Protein AF-A0A967HI74-F1 (afdb_monomer)

Mean predicted aligned error: 3.28 Å

Nearest PDB structures (foldseek):
  4gaa-assembly1_B  TM=8.860E-01  e=4.693E-04  Xenopus laevis
  6iff-assembly2_B  TM=8.353E-01  e=1.347E-01  Deinococcus radiodurans R1 = ATCC 13939 = DSM 20539
  6ifg-assembly1_A  TM=8.290E-01  e=1.758E-01  Deinococcus radiodurans R1 = ATCC 13939 = DSM 20539
  6kp0-assembly1_A  TM=6.568E-01  e=1.260E-01  Deinococcus radiodurans R1 = ATCC 13939 = DSM 20539
  6koy-assembly1_A  TM=6.801E-01  e=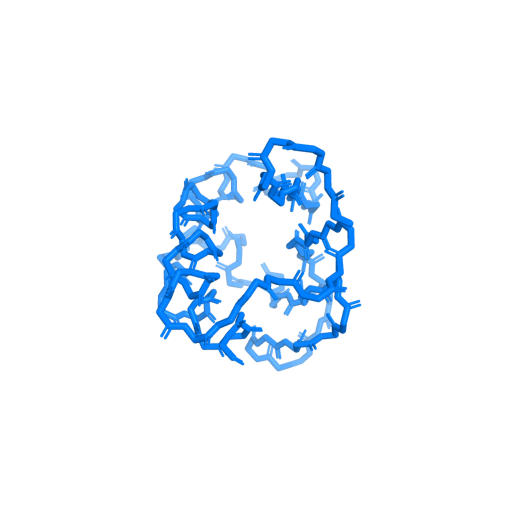1.539E-01  Deinococcus radiodurans R1 = ATCC 13939 = DSM 20539

Radius of gyration: 12.45 Å; Cα contacts (8 Å, |Δi|>4): 142; chains: 1; bounding box: 30×26×29 Å

Foldseek 3Di:
DPPVLAAAEEEAADPVLVVLRCQQCVCLRVLLVVCCVVPHRQPDNHAYEYEDCDPDQWAQPRRYIYGHNCCSSVSDNCPVVSNVSND

Structure (mmCIF, N/CA/C/O backbone):
data_AF-A0A967HI74-F1
#
_entry.id   AF-A0A967HI74-F1
#
loop_
_atom_site.group_PDB
_atom_site.id
_atom_site.type_symbol
_atom_site.label_atom_id
_atom_site.label_alt_id
_atom_site.label_comp_id
_atom_site.label_asym_id
_atom_site.label_entity_id
_atom_site.label_seq_id
_atom_site.pdbx_PDB_ins_code
_atom_site.Cartn_x
_atom_site.Cartn_y
_atom_site.Cartn_z
_atom_site.occupancy
_atom_site.B_iso_or_equiv
_atom_site.auth_seq_id
_atom_site.auth_comp_id
_atom_site.auth_asym_id
_atom_site.auth_atom_id
_atom_site.pdbx_PDB_model_num
ATOM 1 N N . LEU A 1 1 ? -6.408 6.096 16.657 1.00 57.41 1 LEU A N 1
ATOM 2 C CA . LEU A 1 1 ? -7.104 6.411 15.391 1.00 57.41 1 LEU A CA 1
ATOM 3 C C . LEU A 1 1 ? -7.214 7.917 15.260 1.00 57.41 1 LEU A C 1
ATOM 5 O O . LEU A 1 1 ? -7.438 8.574 16.274 1.00 57.41 1 LEU A O 1
ATOM 9 N N . ARG A 1 2 ? -6.972 8.464 14.064 1.00 62.00 2 ARG A N 1
ATOM 10 C CA . ARG A 1 2 ? -7.131 9.904 13.843 1.00 62.00 2 ARG A CA 1
ATOM 11 C C . ARG A 1 2 ? -8.596 10.313 14.080 1.00 62.00 2 ARG A C 1
ATOM 13 O O . ARG A 1 2 ? -9.481 9.478 13.890 1.00 62.00 2 ARG A O 1
ATOM 20 N N . PRO A 1 3 ? -8.863 11.558 14.515 1.00 60.25 3 PRO A N 1
ATOM 21 C CA . PRO A 1 3 ? -10.220 12.011 14.844 1.00 60.25 3 PRO A CA 1
ATOM 22 C C . PRO A 1 3 ? -11.206 11.932 13.671 1.00 60.25 3 PRO A C 1
ATOM 24 O O . PRO A 1 3 ? -12.410 11.872 13.884 1.00 60.25 3 PRO A O 1
ATOM 27 N N . ASP A 1 4 ? -10.689 11.940 12.443 1.00 72.19 4 ASP A N 1
ATOM 28 C CA . ASP A 1 4 ? -11.429 11.861 11.184 1.00 72.19 4 ASP A CA 1
ATOM 29 C C . ASP A 1 4 ? -11.702 10.417 10.721 1.00 72.19 4 ASP A C 1
ATOM 31 O O . ASP A 1 4 ? -12.336 10.220 9.688 1.00 72.19 4 ASP A O 1
ATOM 35 N N . GLY A 1 5 ? -11.233 9.402 11.459 1.00 71.31 5 GLY A N 1
ATOM 36 C CA . GLY A 1 5 ? -11.396 7.991 11.094 1.00 71.31 5 GLY A CA 1
ATOM 37 C C . GLY A 1 5 ? -10.595 7.566 9.858 1.00 71.31 5 GLY A C 1
ATOM 38 O O . GLY A 1 5 ? -10.737 6.432 9.408 1.00 71.31 5 GLY A O 1
ATOM 39 N N . CYS A 1 6 ? -9.746 8.446 9.322 1.00 83.19 6 CYS A N 1
ATOM 40 C CA . CYS A 1 6 ? -8.940 8.171 8.143 1.00 83.19 6 CYS A CA 1
ATOM 41 C C . CYS A 1 6 ? -7.665 7.413 8.532 1.00 83.19 6 CYS A C 1
ATOM 43 O O . CYS A 1 6 ? -6.938 7.813 9.449 1.00 83.19 6 CYS A O 1
ATOM 45 N N . VAL A 1 7 ? -7.384 6.327 7.811 1.00 91.56 7 VAL A N 1
ATOM 46 C CA . VAL A 1 7 ? -6.129 5.578 7.918 1.00 91.56 7 VAL A CA 1
ATOM 47 C C . VAL A 1 7 ? -5.164 6.142 6.874 1.00 91.56 7 VAL A C 1
ATOM 49 O O . VAL A 1 7 ? -5.433 6.024 5.680 1.00 91.56 7 VAL A O 1
ATOM 52 N N . PRO A 1 8 ? -4.042 6.762 7.273 1.00 95.00 8 PRO A N 1
ATOM 53 C CA . PRO A 1 8 ? -2.980 7.129 6.350 1.00 95.00 8 PRO A CA 1
ATOM 54 C C . PRO A 1 8 ? -2.463 5.893 5.612 1.00 95.00 8 PRO A C 1
ATOM 56 O O . PRO A 1 8 ? -2.045 4.918 6.239 1.00 95.00 8 PRO A O 1
ATOM 59 N N . VAL A 1 9 ? -2.469 5.960 4.284 1.00 96.62 9 VAL A N 1
ATOM 60 C CA . VAL A 1 9 ? -1.925 4.925 3.404 1.00 96.62 9 VAL A CA 1
ATOM 61 C C . VAL A 1 9 ? -0.730 5.500 2.655 1.00 96.62 9 VAL A C 1
ATOM 63 O O . VAL A 1 9 ? -0.805 6.600 2.106 1.00 96.62 9 VAL A O 1
ATOM 66 N N . SER A 1 10 ? 0.385 4.771 2.644 1.00 97.62 10 SER A N 1
ATOM 67 C CA . SER A 1 10 ? 1.606 5.172 1.935 1.00 97.62 10 SER A CA 1
ATOM 68 C C . SER A 1 10 ? 2.136 4.054 1.046 1.00 97.62 10 SER A C 1
ATOM 70 O O . SER A 1 10 ? 1.879 2.878 1.292 1.00 97.62 10 SER A O 1
ATOM 72 N N . VAL A 1 11 ? 2.889 4.419 0.008 1.00 97.62 11 VAL A N 1
ATOM 73 C CA . VAL A 1 11 ? 3.517 3.475 -0.923 1.00 97.62 11 VAL A CA 1
ATOM 74 C C . VAL A 1 11 ? 5.015 3.745 -0.965 1.00 97.62 11 VAL A C 1
ATOM 76 O O . VAL A 1 11 ? 5.440 4.864 -1.244 1.00 97.62 11 VAL A O 1
AT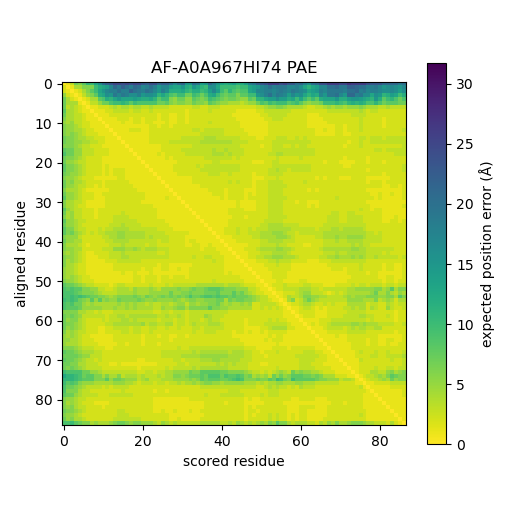OM 79 N N . TRP A 1 12 ? 5.808 2.707 -0.723 1.00 97.88 12 TRP A N 1
ATOM 80 C CA . TRP A 1 12 ? 7.265 2.740 -0.762 1.00 97.88 12 TRP A CA 1
ATOM 81 C C . TRP A 1 12 ? 7.745 1.803 -1.861 1.00 97.88 12 TRP A C 1
ATOM 83 O O . TRP A 1 12 ? 7.606 0.586 -1.758 1.00 97.88 12 TRP A O 1
ATOM 93 N N . SER A 1 13 ? 8.297 2.371 -2.927 1.00 97.69 13 SER A N 1
ATOM 94 C CA . SER A 1 13 ? 8.817 1.617 -4.066 1.00 97.69 13 SER A CA 1
ATOM 95 C C . SER A 1 13 ? 10.294 1.903 -4.289 1.00 97.69 13 SER A C 1
ATOM 97 O O . SER A 1 13 ? 10.832 2.912 -3.825 1.00 97.69 13 SER A O 1
ATOM 99 N N . PHE A 1 14 ? 10.949 1.058 -5.080 1.00 97.25 14 PHE A N 1
ATOM 100 C CA . PHE A 1 14 ? 12.227 1.442 -5.658 1.00 97.25 14 PHE A CA 1
ATOM 101 C C . PHE A 1 14 ? 12.027 2.642 -6.600 1.00 97.25 14 PHE A C 1
ATOM 103 O O . PHE A 1 14 ? 10.981 2.735 -7.256 1.00 97.25 14 PHE A O 1
ATOM 110 N N . PRO A 1 15 ? 13.004 3.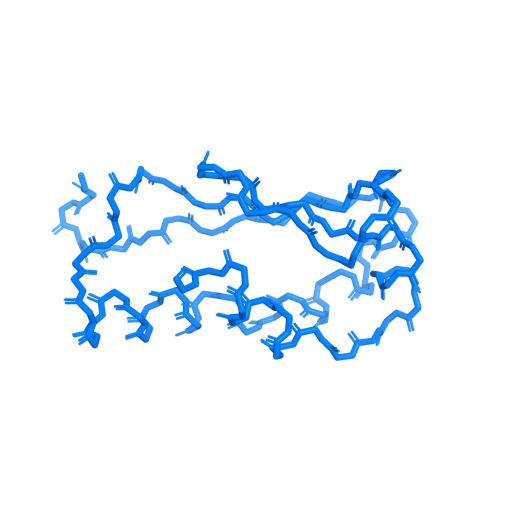567 -6.701 1.00 97.00 15 PRO A N 1
ATOM 111 C CA . PRO A 1 15 ? 12.858 4.762 -7.533 1.00 97.00 15 PRO A CA 1
ATOM 112 C C . PRO A 1 15 ? 12.466 4.481 -8.997 1.00 97.00 15 PRO A C 1
ATOM 114 O O . PRO A 1 15 ? 11.553 5.155 -9.487 1.00 97.00 15 PRO A O 1
ATOM 117 N N . PRO A 1 16 ? 13.057 3.476 -9.687 1.00 97.31 16 PRO A N 1
ATOM 118 C CA . PRO A 1 16 ? 12.697 3.161 -11.073 1.00 97.31 16 PRO A CA 1
ATOM 119 C C . PRO A 1 16 ? 11.245 2.700 -11.249 1.00 97.31 16 PRO A C 1
ATOM 121 O O . PRO A 1 16 ? 10.660 2.905 -12.309 1.00 97.31 16 PRO A O 1
ATOM 124 N N . ASP A 1 17 ? 10.651 2.121 -10.205 1.00 97.38 17 ASP A N 1
ATOM 125 C CA . ASP A 1 17 ? 9.330 1.492 -10.262 1.00 97.38 17 ASP A CA 1
ATOM 126 C C . ASP A 1 17 ? 8.207 2.418 -9.775 1.00 97.38 17 ASP A C 1
ATOM 128 O O . ASP A 1 17 ? 7.039 2.038 -9.811 1.00 97.38 17 ASP A O 1
ATOM 132 N N . SER A 1 18 ? 8.527 3.644 -9.350 1.00 95.69 18 SER A N 1
ATOM 133 C CA . SER A 1 18 ? 7.577 4.603 -8.759 1.00 95.69 18 SER A CA 1
ATOM 134 C C . SER A 1 18 ? 6.319 4.835 -9.601 1.00 95.69 18 SER A C 1
ATOM 136 O O . SER A 1 18 ? 5.209 4.836 -9.071 1.00 95.69 18 SER A O 1
ATOM 138 N N . GLY A 1 19 ? 6.455 4.949 -10.924 1.00 96.31 19 GLY A N 1
ATOM 139 C CA . GLY A 1 19 ? 5.307 5.093 -11.823 1.00 96.31 19 GLY A CA 1
ATOM 140 C C . GLY A 1 19 ? 4.427 3.838 -11.897 1.00 96.31 19 GLY A C 1
ATOM 141 O O . GLY A 1 19 ? 3.205 3.947 -11.991 1.00 96.31 19 GLY A O 1
ATOM 142 N N . ALA A 1 20 ? 5.028 2.645 -11.856 1.00 96.31 20 ALA A N 1
ATOM 143 C CA . ALA A 1 20 ? 4.289 1.384 -11.840 1.00 96.31 20 ALA A CA 1
ATOM 144 C C . ALA A 1 20 ? 3.615 1.153 -10.482 1.00 96.31 20 ALA A C 1
ATOM 146 O O . ALA A 1 20 ? 2.445 0.771 -10.442 1.00 96.31 20 ALA A O 1
ATOM 147 N N . ALA A 1 21 ? 4.308 1.471 -9.388 1.00 96.31 21 ALA A N 1
ATOM 148 C CA . ALA A 1 21 ? 3.771 1.433 -8.037 1.00 96.31 21 ALA A CA 1
ATOM 149 C C . ALA A 1 21 ? 2.568 2.375 -7.886 1.00 96.31 21 ALA A C 1
ATOM 151 O O . ALA A 1 21 ? 1.508 1.932 -7.458 1.00 96.31 21 ALA A O 1
ATOM 152 N N . ALA A 1 22 ? 2.679 3.632 -8.329 1.00 94.94 22 ALA A N 1
ATOM 153 C CA . ALA A 1 22 ? 1.581 4.597 -8.255 1.00 94.94 22 ALA A CA 1
ATOM 154 C C . ALA A 1 22 ? 0.295 4.086 -8.929 1.00 94.94 22 ALA A C 1
ATOM 156 O O . ALA A 1 22 ? -0.794 4.284 -8.402 1.00 94.94 22 ALA A O 1
ATOM 157 N N . ARG A 1 23 ? 0.417 3.387 -10.066 1.00 95.12 23 ARG A N 1
ATOM 158 C CA . ARG A 1 23 ? -0.732 2.756 -10.736 1.00 95.12 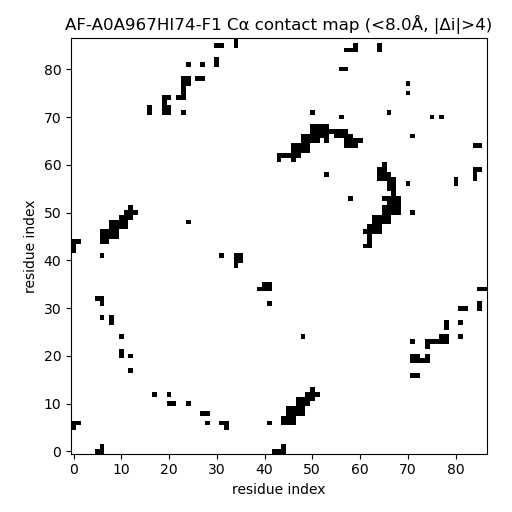23 ARG A CA 1
ATOM 159 C C . ARG A 1 23 ? -1.241 1.526 -9.990 1.00 95.12 23 ARG A C 1
ATOM 161 O O . ARG A 1 23 ? -2.442 1.387 -9.811 1.00 95.12 23 ARG A O 1
ATOM 168 N N . SER A 1 24 ? -0.333 0.652 -9.560 1.00 95.62 24 SER A N 1
ATOM 169 C CA . SER A 1 24 ? -0.680 -0.639 -8.948 1.00 95.62 24 SER A CA 1
ATOM 170 C C . SER A 1 24 ? -1.329 -0.491 -7.569 1.00 95.62 24 SER A C 1
ATOM 172 O O . SER A 1 24 ? -2.115 -1.340 -7.173 1.00 95.62 24 SER A O 1
ATOM 174 N N . PHE A 1 25 ? -0.998 0.577 -6.839 1.00 96.75 25 PHE A N 1
ATOM 175 C CA . PHE A 1 25 ? -1.523 0.868 -5.501 1.00 96.75 25 PHE A CA 1
ATOM 176 C C . PHE A 1 25 ? -2.584 1.976 -5.496 1.00 96.75 25 PHE A C 1
ATOM 178 O O . PHE A 1 25 ? -2.976 2.435 -4.425 1.00 96.75 25 PHE A O 1
ATOM 185 N N . ALA A 1 26 ? -3.064 2.407 -6.668 1.00 95.75 26 ALA A N 1
ATOM 186 C CA . ALA A 1 26 ? -4.006 3.520 -6.784 1.00 95.75 26 ALA A CA 1
ATOM 187 C C . ALA A 1 26 ? -5.296 3.306 -5.978 1.00 95.75 26 ALA A C 1
ATOM 189 O O . ALA A 1 26 ? -5.879 4.284 -5.529 1.00 95.75 26 ALA A O 1
ATOM 190 N N . ARG A 1 27 ? -5.708 2.043 -5.788 1.00 96.44 27 ARG A N 1
ATOM 191 C CA . ARG A 1 27 ? -6.936 1.661 -5.074 1.00 96.44 27 ARG A CA 1
ATOM 192 C C . ARG A 1 27 ? -6.724 1.184 -3.634 1.00 96.44 27 ARG A C 1
ATOM 194 O O . ARG A 1 27 ? -7.656 0.702 -2.988 1.00 96.44 27 ARG A O 1
ATOM 201 N N . ALA A 1 28 ? -5.491 1.258 -3.132 1.00 96.69 28 ALA A N 1
ATOM 202 C CA . ALA A 1 28 ? -5.174 0.807 -1.781 1.00 96.69 28 ALA A CA 1
ATOM 203 C C . ALA A 1 28 ? -5.967 1.560 -0.688 1.00 96.69 28 ALA A C 1
ATOM 205 O O . ALA A 1 28 ? -6.496 0.888 0.201 1.00 96.69 28 ALA A O 1
ATOM 206 N N . PRO A 1 29 ? -6.136 2.900 -0.744 1.00 95.75 29 PRO A N 1
ATOM 207 C CA . PRO A 1 29 ? -6.944 3.622 0.242 1.00 95.75 29 PRO A CA 1
ATOM 208 C C . PRO A 1 29 ? -8.399 3.140 0.308 1.00 95.75 29 PRO A C 1
ATOM 210 O O . PRO A 1 29 ? -8.936 2.948 1.398 1.00 95.75 29 PRO A O 1
ATOM 213 N N . GLU A 1 30 ? -9.028 2.886 -0.841 1.00 96.44 30 GLU A N 1
ATOM 214 C CA . GLU A 1 30 ? -10.414 2.426 -0.934 1.00 96.44 30 GLU A CA 1
ATOM 215 C C . GLU A 1 30 ? -10.585 1.015 -0.367 1.00 96.44 30 GLU A C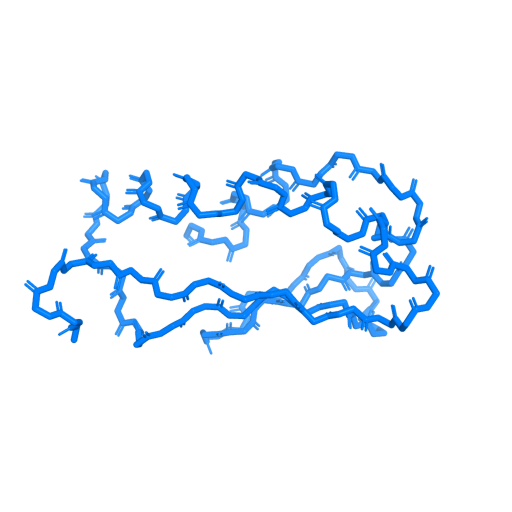 1
ATOM 217 O O . GLU A 1 30 ? -11.602 0.724 0.264 1.00 96.44 30 GLU A O 1
ATOM 222 N N . ILE A 1 31 ? -9.595 0.139 -0.562 1.00 97.00 31 ILE A N 1
ATOM 223 C CA . ILE A 1 31 ? -9.590 -1.218 0.003 1.00 97.00 31 ILE A CA 1
ATOM 224 C C . ILE A 1 31 ? -9.516 -1.160 1.536 1.00 97.00 31 ILE A C 1
ATOM 226 O O . ILE A 1 31 ? -10.316 -1.810 2.214 1.00 97.00 31 ILE A O 1
ATOM 230 N N . VAL A 1 32 ? -8.608 -0.350 2.092 1.00 96.19 32 VAL A N 1
ATOM 231 C CA . VAL A 1 32 ? -8.477 -0.168 3.549 1.00 96.19 32 VAL A CA 1
ATOM 232 C C . VAL A 1 32 ? -9.761 0.410 4.139 1.00 96.19 32 VAL A C 1
ATOM 234 O O . VAL A 1 32 ? -10.249 -0.071 5.164 1.00 96.19 32 VAL A O 1
ATOM 237 N N . GLU A 1 33 ? -10.344 1.416 3.487 1.00 95.12 33 GLU A N 1
ATOM 238 C CA . GLU A 1 33 ? -11.596 2.035 3.920 1.00 95.12 33 GLU A CA 1
ATOM 239 C C . GLU A 1 33 ? -12.773 1.047 3.858 1.00 95.12 33 GLU A C 1
ATOM 241 O O . GLU A 1 33 ? -13.614 1.007 4.759 1.00 95.12 33 GLU A O 1
ATOM 246 N N . LEU A 1 34 ? -12.839 0.221 2.809 1.00 95.69 34 LEU A N 1
ATOM 247 C CA . LEU A 1 34 ? -13.857 -0.812 2.660 1.00 95.69 34 LEU A CA 1
ATOM 248 C C . LEU A 1 34 ? -13.822 -1.796 3.834 1.00 95.69 3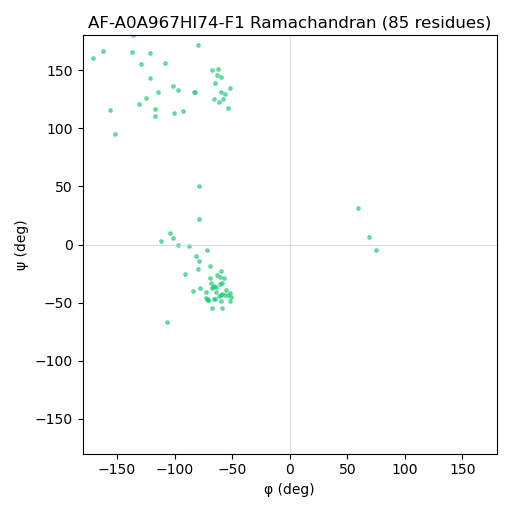4 LEU A C 1
ATOM 250 O O . LEU A 1 34 ? -14.841 -1.968 4.501 1.00 95.69 34 LEU A O 1
ATOM 254 N N . TYR A 1 35 ? -12.669 -2.399 4.129 1.00 95.62 35 TYR A N 1
ATOM 255 C CA . TYR A 1 35 ? -12.567 -3.356 5.234 1.00 95.62 35 TYR A CA 1
ATOM 256 C C . TYR A 1 35 ? -12.718 -2.706 6.607 1.00 95.62 35 TYR A C 1
ATOM 258 O O . TYR A 1 35 ? -13.357 -3.291 7.482 1.00 95.62 35 TYR A O 1
ATOM 266 N N . SER A 1 36 ? -12.253 -1.463 6.764 1.00 93.94 36 SER A N 1
ATOM 267 C CA . SER A 1 36 ? -12.463 -0.690 7.994 1.00 93.94 36 SER A CA 1
ATOM 268 C C . SER A 1 36 ? -13.950 -0.491 8.319 1.00 93.94 36 SER A C 1
ATOM 270 O O . SER A 1 36 ? -14.333 -0.433 9.486 1.00 93.94 36 SER A O 1
ATOM 272 N N . ARG A 1 37 ? -14.800 -0.382 7.286 1.00 93.12 37 ARG A N 1
ATOM 273 C CA . ARG A 1 37 ? -16.262 -0.277 7.426 1.00 93.12 37 ARG A CA 1
ATOM 274 C C . ARG A 1 37 ? -16.954 -1.629 7.563 1.00 93.12 37 ARG A C 1
ATOM 276 O O . ARG A 1 37 ? -17.923 -1.730 8.306 1.00 93.12 37 ARG A O 1
ATOM 283 N N . LEU A 1 38 ? -16.510 -2.632 6.805 1.00 95.75 38 LEU A N 1
ATOM 284 C CA . LEU A 1 38 ? -17.172 -3.938 6.740 1.00 95.75 38 LEU A CA 1
ATOM 285 C C . LEU A 1 38 ? -16.877 -4.828 7.950 1.00 95.75 38 LEU A C 1
ATOM 287 O O . LEU A 1 38 ? -17.757 -5.574 8.370 1.00 95.75 38 LEU A O 1
ATOM 291 N N . VAL A 1 39 ? -15.651 -4.781 8.472 1.00 94.69 39 VAL A N 1
ATOM 292 C CA . VAL A 1 39 ? -15.179 -5.700 9.516 1.00 94.69 39 VAL A CA 1
ATOM 293 C C . VAL A 1 39 ? -15.091 -4.977 10.857 1.00 94.69 39 VAL A C 1
ATOM 295 O O . VAL A 1 39 ? -15.846 -5.284 11.777 1.00 94.69 39 VAL A O 1
ATOM 298 N N . ALA A 1 40 ? -14.175 -4.015 10.968 1.00 93.50 40 ALA A N 1
ATOM 299 C CA . ALA A 1 40 ? -13.943 -3.195 12.154 1.00 93.50 40 ALA A CA 1
ATOM 300 C C . ALA A 1 40 ? -12.969 -2.055 11.810 1.00 93.50 40 ALA A C 1
ATOM 302 O O . ALA A 1 40 ? -12.209 -2.199 10.852 1.00 93.50 40 ALA A O 1
ATOM 303 N N . PRO A 1 41 ? -12.907 -0.965 12.601 1.00 93.31 41 PRO A N 1
ATOM 304 C CA . PRO A 1 41 ? -11.908 0.082 12.404 1.00 93.31 41 PRO A CA 1
ATOM 305 C C . PRO A 1 41 ? -10.484 -0.484 12.335 1.00 93.31 41 PRO A C 1
ATOM 307 O O . PRO A 1 41 ? -10.105 -1.299 13.179 1.00 93.31 41 PRO A O 1
ATOM 310 N N . PHE A 1 42 ? -9.686 -0.028 11.364 1.00 93.38 42 PHE A N 1
ATOM 311 C CA . PHE A 1 42 ? -8.306 -0.486 11.213 1.00 93.38 42 PHE A CA 1
ATOM 312 C C . PHE A 1 42 ? -7.499 -0.250 12.507 1.00 93.38 42 PHE A C 1
ATOM 314 O O . PHE A 1 42 ? -7.516 0.860 13.048 1.00 93.38 42 PHE A O 1
ATOM 321 N N . PRO A 1 43 ? -6.792 -1.263 13.037 1.00 92.56 43 PRO A N 1
ATOM 322 C CA . PRO A 1 43 ? -6.255 -1.197 14.396 1.00 92.56 43 PRO A CA 1
ATOM 323 C C . PRO A 1 43 ? -4.935 -0.417 14.517 1.00 92.56 43 PRO A C 1
ATOM 325 O O . PRO A 1 43 ? -4.500 -0.133 15.634 1.00 92.56 43 PRO A O 1
ATOM 328 N N . TYR A 1 44 ? -4.297 -0.051 13.400 1.00 93.06 44 TYR A N 1
ATOM 329 C CA . TYR A 1 44 ? -2.994 0.624 13.371 1.00 93.06 44 TYR A CA 1
ATOM 330 C C . TYR A 1 44 ? -3.114 2.099 12.954 1.00 93.06 44 TYR A C 1
ATOM 332 O O . TYR A 1 44 ? -4.087 2.487 12.306 1.00 93.06 44 TYR A O 1
ATOM 340 N N . PRO A 1 45 ? -2.148 2.961 13.332 1.00 92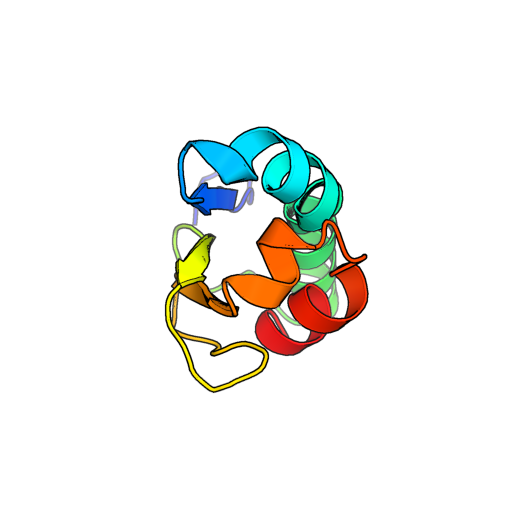.06 45 PRO A N 1
ATOM 341 C CA . PRO A 1 45 ? -2.206 4.386 13.011 1.00 92.06 45 PRO A CA 1
ATOM 342 C C . PRO A 1 45 ? -2.020 4.694 11.522 1.00 92.06 45 PRO A C 1
ATOM 344 O O . PRO A 1 45 ? -2.372 5.800 11.125 1.00 92.06 45 PRO A O 1
ATOM 347 N N . GLU A 1 46 ? -1.466 3.763 10.740 1.00 94.81 46 GLU A N 1
ATOM 348 C CA . GLU A 1 46 ? -1.200 3.8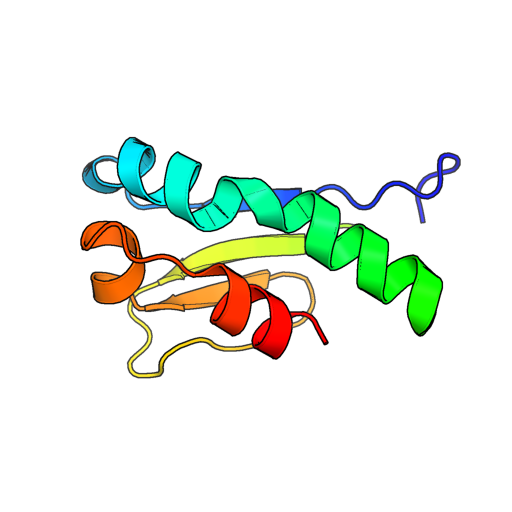74 9.303 1.00 94.81 46 GLU A CA 1
ATOM 349 C C . GLU A 1 46 ? -0.976 2.490 8.675 1.00 94.81 46 GLU A C 1
ATOM 351 O O . GLU A 1 46 ? -0.754 1.507 9.390 1.00 94.81 46 GLU A O 1
ATOM 356 N N . LEU A 1 47 ? -1.010 2.433 7.343 1.00 97.56 47 LEU A N 1
ATOM 357 C CA . LEU A 1 47 ? -0.630 1.264 6.558 1.00 97.56 47 LEU A CA 1
ATOM 358 C C . LEU A 1 47 ? 0.341 1.649 5.433 1.00 97.56 47 LEU A C 1
ATOM 360 O O . LEU A 1 47 ? 0.025 2.455 4.555 1.00 97.56 47 LEU A O 1
ATOM 364 N N . ALA A 1 48 ? 1.527 1.047 5.438 1.00 98.19 48 ALA A N 1
ATOM 365 C CA . ALA A 1 48 ? 2.500 1.166 4.362 1.00 98.19 48 ALA A CA 1
ATOM 366 C C . ALA A 1 48 ? 2.412 -0.025 3.395 1.00 98.19 48 ALA A C 1
ATOM 368 O O . ALA A 1 48 ? 2.428 -1.181 3.808 1.00 98.19 48 ALA A O 1
ATOM 369 N N . HIS A 1 49 ? 2.392 0.255 2.095 1.00 97.94 49 HIS A N 1
ATOM 370 C CA . HIS A 1 49 ? 2.560 -0.733 1.034 1.00 97.94 49 HIS A CA 1
ATOM 371 C C . HIS A 1 49 ? 3.995 -0.655 0.518 1.00 97.94 49 HIS A C 1
ATOM 373 O O . HIS A 1 49 ? 4.401 0.352 -0.060 1.00 97.94 49 HIS A O 1
ATOM 379 N N . VAL A 1 50 ? 4.785 -1.700 0.745 1.00 97.94 50 VAL A N 1
ATOM 380 C CA . VAL A 1 50 ? 6.234 -1.679 0.526 1.00 97.94 50 VAL A CA 1
ATOM 381 C C . VAL A 1 50 ? 6.617 -2.676 -0.559 1.00 97.94 50 VAL A C 1
ATOM 383 O O . VAL A 1 50 ? 6.468 -3.886 -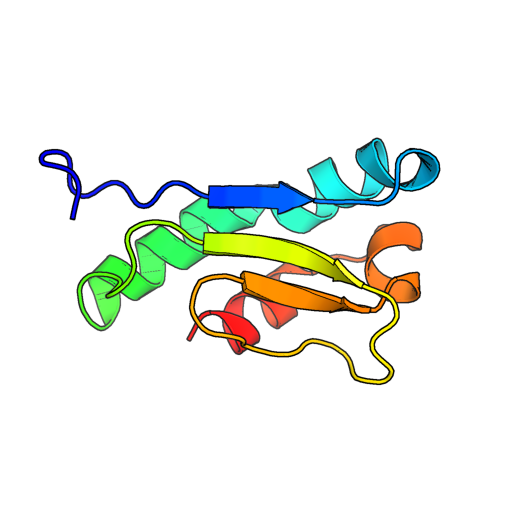0.402 1.00 97.94 50 VAL A O 1
ATOM 386 N N . GLN A 1 51 ? 7.165 -2.191 -1.668 1.00 97.50 51 GLN A N 1
ATOM 387 C CA . GLN A 1 51 ? 7.868 -3.047 -2.614 1.00 97.50 51 GLN A CA 1
ATOM 388 C C . GLN A 1 51 ? 9.126 -3.604 -1.938 1.00 97.50 51 GLN A C 1
ATOM 390 O O . GLN A 1 51 ? 9.966 -2.855 -1.446 1.00 97.50 51 GLN A O 1
ATOM 395 N N . SER A 1 52 ? 9.276 -4.925 -1.922 1.00 95.81 52 SER A N 1
ATOM 396 C CA . SER A 1 52 ? 10.352 -5.601 -1.200 1.00 95.81 52 SER A CA 1
ATOM 397 C C . SER A 1 52 ? 10.971 -6.736 -2.015 1.00 95.81 52 SER A C 1
ATOM 399 O O . SER A 1 52 ? 10.403 -7.232 -2.992 1.00 95.81 52 SER A O 1
ATOM 401 N N . ALA A 1 53 ? 12.138 -7.202 -1.571 1.00 91.81 53 ALA A N 1
ATOM 402 C CA . ALA A 1 53 ? 12.807 -8.383 -2.115 1.00 91.81 53 ALA A CA 1
ATOM 403 C C . ALA A 1 53 ? 12.209 -9.712 -1.599 1.00 91.81 53 ALA A C 1
ATOM 405 O O . ALA A 1 53 ? 12.892 -10.736 -1.600 1.00 91.81 53 ALA A O 1
ATOM 406 N N . THR A 1 54 ? 10.953 -9.712 -1.130 1.00 86.38 54 THR A N 1
ATOM 407 C CA . THR A 1 54 ? 10.289 -10.934 -0.659 1.00 86.38 54 THR A CA 1
ATOM 408 C C . THR A 1 54 ? 10.209 -11.993 -1.762 1.00 86.38 54 THR A C 1
ATOM 410 O O . THR A 1 54 ? 10.012 -11.691 -2.944 1.00 86.38 54 THR A O 1
ATOM 413 N N . ARG A 1 55 ? 10.353 -13.263 -1.366 1.00 86.62 55 ARG A N 1
ATOM 414 C CA . ARG A 1 55 ? 10.146 -14.422 -2.247 1.00 86.62 55 ARG A CA 1
ATOM 415 C C . ARG A 1 55 ? 8.656 -14.753 -2.423 1.00 86.62 55 ARG A C 1
ATOM 417 O O . ARG A 1 55 ? 8.300 -15.422 -3.395 1.00 86.62 55 ARG A O 1
ATOM 424 N N . PHE A 1 56 ? 7.810 -14.308 -1.495 1.00 88.88 56 PHE A N 1
ATOM 425 C CA . PHE A 1 56 ? 6.360 -14.521 -1.514 1.00 88.88 56 PHE A CA 1
ATOM 426 C C . PHE A 1 56 ? 5.653 -13.547 -2.464 1.00 88.88 56 PHE A C 1
ATOM 428 O O . PHE A 1 56 ? 6.287 -12.664 -3.031 1.00 88.88 56 PHE A O 1
ATOM 435 N N . GLY A 1 57 ? 4.351 -13.738 -2.701 1.00 86.12 57 GLY A N 1
ATOM 436 C CA . GLY A 1 57 ? 3.547 -12.791 -3.485 1.00 86.12 57 GLY A CA 1
ATOM 437 C C . GLY A 1 57 ? 3.379 -11.460 -2.750 1.00 86.12 57 GLY A C 1
ATOM 438 O O . GLY A 1 57 ? 3.771 -10.415 -3.283 1.00 86.12 57 GLY A O 1
ATOM 439 N N . GLY A 1 58 ? 2.875 -11.550 -1.518 1.00 91.81 58 GLY A N 1
ATOM 440 C CA . GLY A 1 58 ? 2.865 -10.511 -0.499 1.00 91.81 58 GLY A CA 1
ATOM 441 C C . GLY A 1 58 ? 3.251 -11.074 0.881 1.00 91.81 58 GLY A C 1
ATOM 442 O O . GLY A 1 58 ? 3.635 -12.246 0.974 1.00 91.81 58 GLY A O 1
ATOM 443 N N . MET A 1 59 ? 3.279 -10.213 1.898 1.00 95.75 59 MET A N 1
ATOM 444 C CA . MET A 1 59 ? 3.462 -10.565 3.309 1.00 95.75 59 MET A CA 1
ATOM 445 C C . MET A 1 59 ? 2.861 -9.466 4.199 1.00 95.75 59 MET A C 1
ATOM 447 O O . MET A 1 59 ? 3.348 -8.327 4.221 1.00 95.75 59 MET A O 1
ATOM 451 N N . GLU A 1 60 ? 1.837 -9.837 4.953 1.00 95.12 60 GLU A N 1
ATOM 452 C CA . GLU A 1 60 ? 0.904 -9.008 5.714 1.00 95.12 60 GLU A CA 1
ATOM 453 C C . GLU A 1 60 ? 1.448 -8.494 7.065 1.00 95.12 60 GLU A C 1
ATOM 455 O O . GLU A 1 60 ? 0.818 -8.632 8.115 1.00 95.12 60 GLU A O 1
ATOM 460 N N . ASN A 1 61 ? 2.644 -7.886 7.093 1.00 94.31 61 ASN A N 1
ATOM 461 C CA . ASN A 1 61 ? 3.161 -7.362 8.367 1.00 94.31 61 ASN A CA 1
ATOM 462 C C . ASN A 1 61 ? 2.281 -6.215 8.890 1.00 94.31 61 ASN A C 1
ATOM 464 O O . ASN A 1 61 ? 1.881 -5.317 8.148 1.00 94.31 61 ASN A O 1
ATOM 468 N N . ALA A 1 62 ? 2.044 -6.210 10.203 1.00 94.00 62 ALA A N 1
ATOM 469 C CA . ALA A 1 62 ? 1.244 -5.197 10.884 1.00 94.00 62 ALA A CA 1
ATOM 470 C C . ALA A 1 62 ? 1.737 -3.770 10.581 1.00 94.00 62 ALA A C 1
ATOM 472 O O . ALA A 1 62 ? 2.867 -3.405 10.907 1.00 94.00 62 ALA A O 1
ATOM 473 N N . GLY A 1 63 ? 0.877 -2.968 9.947 1.00 94.44 63 GLY A N 1
ATOM 474 C CA . GLY A 1 63 ? 1.185 -1.596 9.531 1.00 94.44 63 GLY A CA 1
ATOM 475 C C . GLY A 1 63 ? 2.102 -1.473 8.305 1.00 94.44 63 GLY A C 1
ATOM 476 O O . GLY A 1 63 ? 2.311 -0.359 7.829 1.00 94.44 63 GLY A O 1
ATOM 477 N N . ALA A 1 64 ? 2.626 -2.575 7.755 1.00 97.31 64 ALA A N 1
ATOM 478 C CA . ALA A 1 64 ? 3.508 -2.568 6.589 1.00 97.31 64 ALA A CA 1
ATOM 479 C C . ALA A 1 64 ? 3.407 -3.864 5.757 1.00 97.31 64 ALA A C 1
ATOM 481 O O . ALA A 1 64 ? 4.117 -4.843 5.995 1.00 97.31 64 ALA A O 1
ATOM 482 N N . ILE A 1 65 ? 2.581 -3.858 4.714 1.00 97.81 65 ILE A N 1
ATOM 483 C CA . ILE A 1 65 ? 2.451 -5.003 3.806 1.00 97.81 65 ILE A CA 1
ATOM 484 C C . ILE A 1 65 ? 3.570 -4.971 2.772 1.00 97.81 65 ILE A C 1
ATOM 486 O O . ILE A 1 65 ? 3.821 -3.950 2.127 1.00 97.81 65 ILE A O 1
ATOM 490 N N . PHE A 1 66 ? 4.238 -6.104 2.590 1.00 97.56 66 PHE A N 1
ATOM 491 C CA . PHE A 1 66 ? 5.353 -6.243 1.663 1.00 97.56 66 PHE A CA 1
ATOM 492 C C . PHE A 1 66 ? 4.896 -6.924 0.377 1.00 97.56 66 PHE A C 1
ATOM 494 O O . PHE A 1 66 ? 4.220 -7.937 0.426 1.00 97.56 66 PHE A O 1
ATOM 501 N N . TYR A 1 67 ? 5.320 -6.418 -0.779 1.00 96.94 67 TYR A N 1
ATOM 502 C CA . TYR A 1 67 ? 4.956 -6.936 -2.101 1.00 96.94 67 TYR A CA 1
ATOM 503 C C . TYR A 1 67 ? 6.210 -7.347 -2.870 1.00 96.94 67 TYR A C 1
ATOM 505 O O . TYR A 1 67 ? 7.237 -6.671 -2.785 1.00 96.94 67 TYR A O 1
ATOM 513 N N . ALA A 1 68 ? 6.148 -8.427 -3.652 1.00 95.81 68 ALA A N 1
ATOM 514 C CA . ALA A 1 68 ? 7.287 -8.851 -4.469 1.00 95.81 68 ALA A CA 1
ATOM 515 C C . ALA A 1 68 ? 7.725 -7.775 -5.475 1.00 95.81 68 ALA A C 1
ATOM 517 O O . ALA A 1 68 ? 6.924 -7.302 -6.280 1.00 95.81 68 ALA A O 1
ATOM 518 N N . ALA A 1 69 ? 9.027 -7.479 -5.531 1.00 93.94 69 ALA A N 1
ATOM 519 C CA . ALA A 1 69 ? 9.587 -6.478 -6.441 1.00 93.94 69 ALA A CA 1
ATOM 520 C C . ALA A 1 69 ? 9.159 -6.671 -7.905 1.00 93.94 69 ALA A C 1
ATOM 522 O O . ALA A 1 69 ? 8.712 -5.722 -8.546 1.00 93.94 69 ALA A O 1
ATOM 523 N N . ARG A 1 70 ? 9.204 -7.916 -8.401 1.00 93.50 70 ARG A N 1
ATOM 524 C CA . ARG A 1 70 ? 8.781 -8.281 -9.767 1.00 93.50 70 ARG A CA 1
ATOM 525 C C . ARG A 1 70 ? 7.306 -7.989 -10.059 1.00 93.50 70 ARG A C 1
ATOM 527 O O . ARG A 1 70 ? 6.944 -7.786 -11.211 1.00 93.50 70 ARG A O 1
ATOM 534 N N . ALA A 1 71 ? 6.454 -8.014 -9.034 1.00 92.06 71 ALA A N 1
ATOM 535 C CA . ALA A 1 71 ? 5.028 -7.762 -9.175 1.00 92.06 71 ALA A CA 1
ATOM 536 C C . ALA A 1 71 ? 4.758 -6.288 -9.467 1.00 92.06 71 ALA A C 1
ATOM 538 O O . ALA A 1 71 ? 4.018 -5.970 -10.396 1.00 92.06 71 ALA A O 1
ATOM 539 N N . VAL A 1 72 ? 5.397 -5.427 -8.674 1.00 93.56 72 VAL A N 1
ATOM 540 C CA . VAL A 1 72 ? 5.272 -3.972 -8.750 1.00 93.56 72 VAL A CA 1
ATOM 541 C C . VAL A 1 72 ? 5.967 -3.444 -10.005 1.00 93.56 72 VAL A C 1
ATOM 543 O O . VAL A 1 72 ? 5.351 -2.719 -10.778 1.00 93.56 72 VAL A O 1
ATOM 546 N N . ALA A 1 73 ? 7.205 -3.877 -10.271 1.00 93.25 73 ALA A N 1
ATOM 547 C CA . ALA A 1 73 ? 7.961 -3.474 -11.460 1.00 93.25 73 ALA A CA 1
ATOM 548 C C . ALA A 1 73 ? 7.261 -3.877 -12.772 1.00 93.25 73 ALA A C 1
ATOM 550 O O . ALA A 1 73 ? 7.308 -3.154 -13.763 1.00 93.25 73 ALA A O 1
ATOM 551 N N . GLY A 1 74 ? 6.558 -5.017 -12.774 1.00 90.62 74 GLY A N 1
ATOM 552 C CA . GLY A 1 74 ? 5.767 -5.475 -13.917 1.00 90.62 74 GLY A CA 1
ATOM 553 C C . GLY A 1 74 ? 4.490 -4.668 -14.177 1.00 90.62 74 GLY A C 1
ATOM 554 O O . GLY A 1 74 ? 3.804 -4.956 -15.154 1.00 90.62 74 GLY A O 1
ATOM 555 N N . GLY A 1 75 ? 4.144 -3.701 -13.315 1.00 85.88 75 GLY A N 1
ATOM 556 C CA . GLY A 1 75 ? 2.930 -2.890 -13.440 1.00 85.88 75 GLY A CA 1
ATOM 557 C C . GLY A 1 75 ? 1.647 -3.718 -13.433 1.00 85.88 75 GLY A C 1
ATOM 558 O O . GLY A 1 75 ? 0.693 -3.368 -14.126 1.00 85.88 75 GLY A O 1
ATOM 559 N N . ARG A 1 76 ? 1.654 -4.851 -12.721 1.00 83.62 76 ARG A N 1
ATOM 560 C CA . ARG A 1 76 ? 0.490 -5.734 -12.631 1.00 83.62 76 ARG A CA 1
ATOM 561 C C . ARG A 1 76 ? -0.624 -5.036 -11.863 1.00 83.62 76 ARG A C 1
ATOM 563 O O . ARG A 1 76 ? -0.352 -4.275 -10.942 1.00 83.62 76 ARG A O 1
ATOM 570 N N . ASP A 1 77 ? -1.862 -5.375 -12.190 1.00 91.31 77 ASP A N 1
ATOM 571 C CA . ASP A 1 77 ? -2.973 -5.110 -11.285 1.00 91.31 77 ASP A CA 1
ATOM 572 C C . ASP A 1 77 ? -2.736 -5.889 -9.980 1.00 91.31 77 ASP A C 1
ATOM 574 O O . ASP A 1 77 ? -2.507 -7.106 -10.002 1.00 91.31 77 ASP A O 1
ATOM 578 N N . LEU A 1 78 ? -2.700 -5.165 -8.861 1.00 95.00 78 LEU A N 1
ATOM 579 C CA . LEU A 1 78 ? -2.456 -5.714 -7.533 1.00 95.00 78 LEU A CA 1
ATOM 580 C C . LEU A 1 78 ? -3.689 -5.637 -6.635 1.00 95.00 78 LEU A C 1
ATOM 582 O O . LEU A 1 78 ? -3.580 -6.079 -5.498 1.00 95.00 78 LEU A O 1
ATOM 586 N N . ASP A 1 79 ? -4.845 -5.163 -7.109 1.00 96.12 79 ASP A N 1
ATOM 587 C CA . ASP A 1 79 ? -6.036 -4.936 -6.278 1.00 96.12 79 ASP A CA 1
ATOM 588 C C . ASP A 1 79 ? -6.414 -6.173 -5.456 1.00 96.12 79 ASP A C 1
ATOM 590 O O . ASP A 1 79 ? -6.605 -6.095 -4.244 1.00 96.12 79 ASP A O 1
ATOM 594 N N . GLY A 1 80 ? -6.467 -7.343 -6.103 1.00 96.38 80 GLY A N 1
ATOM 595 C CA . GLY A 1 80 ? -6.803 -8.600 -5.432 1.00 96.38 80 GLY A CA 1
ATOM 596 C C . GLY A 1 80 ? -5.758 -9.042 -4.404 1.00 96.38 80 GLY A C 1
ATOM 597 O O . GLY A 1 80 ? -6.116 -9.579 -3.360 1.00 96.38 80 GLY A O 1
ATOM 598 N N . LEU A 1 81 ? -4.472 -8.790 -4.672 1.00 96.06 81 LEU A N 1
ATOM 599 C CA . LEU A 1 81 ? -3.399 -9.090 -3.721 1.00 96.06 81 LEU A CA 1
ATOM 600 C C . LEU A 1 81 ? -3.435 -8.106 -2.550 1.00 96.06 81 LEU A C 1
ATOM 602 O O . LEU A 1 81 ? -3.412 -8.529 -1.408 1.00 96.06 81 LEU A O 1
ATOM 606 N N . ILE A 1 82 ? -3.565 -6.807 -2.815 1.00 97.38 82 ILE A N 1
ATOM 607 C CA . ILE A 1 82 ? -3.703 -5.775 -1.782 1.00 97.38 82 ILE A CA 1
ATOM 608 C C . ILE A 1 82 ? -4.899 -6.096 -0.882 1.00 97.38 82 ILE A C 1
ATOM 610 O O . ILE A 1 82 ? -4.778 -6.036 0.338 1.00 97.38 82 ILE A O 1
ATOM 614 N N . ALA A 1 83 ? -6.029 -6.498 -1.465 1.00 97.31 83 ALA A N 1
ATOM 615 C CA . ALA A 1 83 ? -7.213 -6.896 -0.717 1.00 97.31 83 ALA A CA 1
ATOM 616 C C . ALA A 1 83 ? -6.993 -8.151 0.140 1.00 97.31 83 ALA A C 1
ATOM 618 O O . ALA A 1 83 ? -7.539 -8.212 1.234 1.00 97.31 83 ALA A O 1
ATOM 619 N N . HIS A 1 84 ? -6.216 -9.131 -0.330 1.00 96.75 84 HIS A N 1
ATOM 620 C CA . HIS A 1 84 ? -5.870 -10.321 0.453 1.00 96.75 84 HIS A CA 1
ATOM 621 C C . HIS A 1 84 ? -4.995 -9.973 1.659 1.00 96.75 84 HIS A C 1
ATOM 623 O O . HIS A 1 84 ? -5.273 -10.410 2.764 1.00 96.75 84 HIS A O 1
ATOM 629 N N . GLU A 1 85 ? -3.965 -9.160 1.441 1.00 96.56 85 GLU A N 1
ATOM 630 C CA . GLU A 1 85 ? -2.961 -8.838 2.459 1.00 96.56 85 GLU A CA 1
ATOM 631 C C . GLU A 1 85 ? -3.447 -7.781 3.473 1.00 96.56 85 GLU A C 1
ATOM 633 O O . GLU A 1 85 ? -2.808 -7.565 4.498 1.00 96.56 85 GLU A O 1
ATOM 638 N N . THR A 1 86 ? -4.545 -7.075 3.167 1.00 95.81 86 THR A N 1
ATOM 639 C CA . THR A 1 86 ? -5.169 -6.072 4.055 1.00 95.81 86 THR A CA 1
ATOM 640 C C . THR A 1 86 ? -6.249 -6.674 4.964 1.00 95.81 86 THR A C 1
ATOM 642 O O . THR A 1 86 ? -6.556 -6.074 5.994 1.00 95.81 86 THR A O 1
ATOM 645 N N . ALA A 1 87 ? -6.864 -7.790 4.553 1.00 89.75 87 ALA A N 1
ATOM 646 C CA . ALA A 1 87 ? -8.036 -8.384 5.205 1.00 89.75 87 ALA A CA 1
ATOM 647 C C . ALA A 1 87 ? -7.715 -9.114 6.517 1.00 89.75 87 ALA A C 1
ATOM 649 O O . ALA A 1 87 ? -6.609 -9.684 6.638 1.00 89.75 87 ALA A O 1
#

Secondary structure (DSSP, 8-state):
--TT----EEEE--GGGHHHHHHHTTTHHHHHHHHHHHT---SSS-EEEEEE--SSSEEEETTEEEEEHHHHHTT---HHHHHHHH-

Solvent-accessible surface area (backbone atoms only — not comparable to full-atom values): 5009 Å² total; per-residue (Å²): 121,52,96,82,71,60,67,52,68,46,78,46,59,56,79,92,29,41,72,29,37,55,63,34,51,65,60,49,64,60,49,54,52,49,46,28,70,73,76,48,72,68,94,54,78,37,40,35,42,30,54,31,92,54,92,48,74,59,46,63,45,90,51,42,32,34,30,18,42,71,50,39,62,65,51,41,88,34,61,72,56,53,47,59,54,70,105

Sequence (87 aa):
LRPDGCVPVSVWSFPPDSGAAARSFARAPEIVELYSRLVAPFPYPELAHVQSATRFGGMENAGAIFYAARAVAGGRDLDGLIAHETA

pLDDT: mean 92.85, std 7.81, range [57.41, 98.19]